Protein AF-A0A7Y5J2C6-F1 (afdb_monomer_lite)

Sequence (93 aa):
MRNKLFQDVLEQVPEHTRFFVGKYTDIIDRIYELMEERGYTEKDLADKSGKAALAISEENGLSLRTIAELEVALGGEIISIPGGGKNMEDGGK

Structure (mmCIF, N/CA/C/O backbone):
data_AF-A0A7Y5J2C6-F1
#
_entry.id   AF-A0A7Y5J2C6-F1
#
loop_
_atom_site.group_PDB
_atom_site.id
_atom_site.type_symbol
_atom_site.label_atom_id
_atom_site.label_alt_id
_atom_site.label_comp_id
_atom_site.label_asym_id
_atom_site.label_entity_id
_atom_site.label_seq_id
_atom_site.pdbx_PDB_ins_code
_atom_site.Cartn_x
_atom_site.Cartn_y
_atom_site.Cartn_z
_atom_site.occupancy
_atom_site.B_iso_or_equiv
_atom_site.auth_seq_id
_atom_site.auth_comp_id
_atom_site.auth_asym_id
_atom_site.auth_atom_id
_atom_site.pdbx_PDB_model_num
ATOM 1 N N . MET A 1 1 ? 0.252 14.752 -29.541 1.00 54.16 1 MET A N 1
ATOM 2 C CA . MET A 1 1 ? 1.268 13.873 -30.164 1.00 54.16 1 MET A CA 1
ATOM 3 C C . MET A 1 1 ? 2.155 13.344 -29.056 1.00 54.16 1 MET A C 1
ATOM 5 O O . MET A 1 1 ? 2.640 14.151 -28.274 1.00 54.16 1 MET A O 1
ATOM 9 N N . ARG A 1 2 ? 2.312 12.024 -28.928 1.00 59.47 2 ARG A N 1
ATOM 10 C CA . ARG A 1 2 ? 3.223 11.454 -27.930 1.00 59.47 2 ARG A CA 1
ATOM 11 C C . ARG A 1 2 ? 4.660 11.703 -28.415 1.00 59.47 2 ARG A C 1
ATOM 13 O O . ARG A 1 2 ? 4.954 11.436 -29.577 1.00 59.47 2 ARG A O 1
ATOM 20 N N . ASN A 1 3 ? 5.502 12.308 -27.579 1.00 84.44 3 ASN A N 1
ATOM 21 C CA . ASN A 1 3 ? 6.889 12.640 -27.920 1.00 84.44 3 ASN A CA 1
ATOM 22 C C . ASN A 1 3 ? 7.662 11.340 -28.227 1.00 84.44 3 ASN A C 1
ATOM 24 O O . ASN A 1 3 ? 7.595 10.414 -27.422 1.00 84.44 3 ASN A O 1
ATOM 28 N N . LYS A 1 4 ? 8.370 11.254 -29.365 1.00 79.00 4 LYS A N 1
ATOM 29 C CA . LYS A 1 4 ? 9.169 10.067 -29.744 1.00 79.00 4 LYS A CA 1
ATOM 30 C C . LYS A 1 4 ? 10.145 9.658 -28.641 1.00 79.00 4 LYS A C 1
ATOM 32 O O . LYS A 1 4 ? 10.182 8.493 -28.280 1.00 79.00 4 LYS A O 1
ATOM 37 N N . LEU A 1 5 ? 10.792 10.641 -28.014 1.00 77.75 5 LEU A N 1
ATOM 38 C CA . LEU A 1 5 ? 11.705 10.415 -26.894 1.00 77.75 5 LEU A CA 1
ATOM 39 C C . LEU A 1 5 ? 11.029 9.677 -25.727 1.00 77.75 5 LEU A C 1
ATOM 41 O O . LEU A 1 5 ? 11.649 8.855 -25.069 1.00 77.75 5 LEU A O 1
ATOM 45 N N . PHE A 1 6 ? 9.747 9.947 -25.478 1.00 77.75 6 PHE A N 1
ATOM 46 C CA . PHE A 1 6 ? 8.998 9.292 -24.407 1.00 77.75 6 PHE A CA 1
ATOM 47 C C . PHE A 1 6 ? 8.672 7.829 -24.742 1.00 77.75 6 PHE A C 1
ATOM 49 O O . PHE A 1 6 ? 8.680 6.984 -23.855 1.00 77.75 6 PHE A O 1
ATOM 56 N N . GLN A 1 7 ? 8.410 7.519 -26.015 1.00 78.50 7 GLN A N 1
ATOM 57 C CA . GLN A 1 7 ? 8.158 6.146 -26.466 1.00 78.50 7 GLN A CA 1
ATOM 58 C C . GLN A 1 7 ? 9.435 5.308 -26.422 1.00 78.50 7 GLN A C 1
ATOM 60 O O . GLN A 1 7 ? 9.415 4.216 -25.864 1.00 78.50 7 GLN A O 1
ATOM 65 N N . ASP A 1 8 ? 10.551 5.862 -26.899 1.00 81.56 8 ASP A N 1
ATOM 66 C CA . ASP A 1 8 ? 11.848 5.181 -26.889 1.00 81.56 8 ASP A CA 1
ATOM 67 C C . ASP A 1 8 ? 12.288 4.836 -25.454 1.00 81.56 8 ASP A C 1
ATOM 69 O O . ASP A 1 8 ? 12.896 3.796 -25.210 1.00 81.56 8 ASP A O 1
ATOM 73 N N . VAL A 1 9 ? 11.957 5.691 -24.478 1.00 78.69 9 VAL A N 1
ATOM 74 C CA . VAL A 1 9 ? 12.214 5.431 -23.053 1.00 78.69 9 VAL A CA 1
ATOM 75 C C . VAL A 1 9 ? 11.306 4.322 -22.511 1.00 78.69 9 VAL A C 1
ATOM 77 O O . VAL A 1 9 ? 11.790 3.449 -21.797 1.00 78.69 9 VAL A O 1
ATOM 80 N N . LEU A 1 10 ? 10.015 4.309 -22.865 1.00 75.06 10 LEU A N 1
ATOM 81 C CA . LEU A 1 10 ? 9.077 3.259 -22.439 1.00 75.06 10 LEU A CA 1
ATOM 82 C C . LEU A 1 10 ? 9.435 1.877 -23.002 1.00 75.06 10 LEU A C 1
ATOM 84 O O . LEU A 1 10 ? 9.296 0.873 -22.298 1.00 75.06 10 LEU A O 1
ATOM 88 N N . GLU A 1 11 ? 9.902 1.822 -24.249 1.00 82.00 11 GLU A N 1
ATOM 89 C CA . GLU A 1 11 ? 10.328 0.583 -24.912 1.00 82.00 11 GLU A CA 1
ATOM 90 C C . GLU A 1 11 ? 11.573 -0.031 -24.255 1.00 82.00 11 GLU A C 1
ATOM 92 O O . GLU A 1 11 ? 11.719 -1.252 -24.228 1.00 82.00 11 GLU A O 1
ATOM 97 N N . GLN A 1 12 ? 12.428 0.798 -23.649 1.00 87.00 12 GLN A N 1
ATOM 98 C CA . GLN A 1 12 ? 13.627 0.363 -22.927 1.00 87.00 12 GLN A CA 1
ATOM 99 C C . GLN A 1 12 ? 13.361 -0.076 -21.481 1.00 87.00 12 GLN A C 1
ATOM 101 O O . GLN A 1 12 ? 14.254 -0.637 -20.844 1.00 87.00 12 GLN A O 1
ATOM 106 N N . VAL A 1 13 ? 12.154 0.145 -20.946 1.00 87.88 13 VAL A N 1
ATOM 107 C CA . VAL A 1 13 ? 11.809 -0.325 -19.598 1.00 87.88 13 VAL A CA 1
ATOM 108 C C . VAL A 1 13 ? 11.857 -1.858 -19.581 1.00 87.88 13 VAL A C 1
ATOM 110 O O . VAL A 1 13 ? 11.204 -2.499 -20.413 1.00 87.88 13 VAL A O 1
ATOM 113 N N . PRO A 1 14 ? 12.589 -2.483 -18.645 1.00 93.88 14 PRO A N 1
ATOM 114 C CA . PRO A 1 14 ? 12.586 -3.931 -18.515 1.00 93.88 14 PRO A CA 1
ATOM 115 C C . PRO A 1 14 ? 11.181 -4.475 -18.241 1.00 93.88 14 PRO A C 1
ATOM 117 O O . PRO A 1 14 ? 10.379 -3.875 -17.525 1.00 93.88 14 PRO A O 1
ATOM 120 N N . GLU A 1 15 ? 10.874 -5.651 -18.781 1.00 91.75 15 GLU A N 1
ATOM 121 C CA . GLU A 1 15 ? 9.544 -6.252 -18.642 1.00 91.75 15 GLU A CA 1
ATOM 122 C C . GLU A 1 15 ? 9.153 -6.487 -17.177 1.00 91.75 15 GLU A C 1
ATOM 124 O O . GLU A 1 15 ? 8.044 -6.141 -16.771 1.00 91.75 15 GLU A O 1
ATOM 129 N N . HIS A 1 16 ? 10.090 -6.969 -16.357 1.00 89.38 16 HIS A N 1
ATOM 130 C CA . HIS A 1 16 ? 9.865 -7.163 -14.924 1.00 89.38 16 HIS A CA 1
ATOM 131 C C . HIS A 1 16 ? 9.511 -5.854 -14.201 1.00 89.38 16 HIS A C 1
ATOM 133 O O . HIS A 1 16 ? 8.722 -5.880 -13.264 1.00 89.38 16 HIS A O 1
ATOM 139 N N . THR A 1 17 ? 10.038 -4.707 -14.648 1.00 90.38 17 THR A N 1
ATOM 140 C CA . THR A 1 17 ? 9.709 -3.396 -14.076 1.00 90.38 17 THR A CA 1
ATOM 141 C C . THR A 1 17 ? 8.260 -3.025 -14.371 1.00 90.38 17 THR A C 1
ATOM 143 O O . THR A 1 17 ? 7.561 -2.556 -13.479 1.00 90.38 17 THR A O 1
ATOM 146 N N . ARG A 1 18 ? 7.767 -3.293 -15.589 1.00 89.19 18 ARG A N 1
ATOM 147 C CA . ARG A 1 18 ? 6.348 -3.078 -15.928 1.00 89.19 18 ARG A CA 1
ATOM 148 C C . ARG A 1 18 ? 5.427 -3.954 -15.080 1.00 89.19 18 ARG A C 1
ATOM 150 O O . ARG A 1 18 ? 4.444 -3.452 -14.542 1.00 89.19 18 ARG A O 1
ATOM 157 N N . PHE A 1 19 ? 5.763 -5.237 -14.932 1.00 92.19 19 PHE A N 1
ATOM 158 C CA . PHE A 1 19 ? 5.002 -6.154 -14.078 1.00 92.19 19 PHE A CA 1
ATOM 159 C C . PHE A 1 19 ? 5.019 -5.731 -12.611 1.00 92.19 19 PHE A C 1
ATOM 161 O O . PHE A 1 19 ? 3.972 -5.751 -11.968 1.00 92.19 19 PHE A O 1
ATOM 168 N N . PHE A 1 20 ? 6.184 -5.329 -12.098 1.00 90.38 20 PHE A N 1
ATOM 169 C CA . PHE A 1 20 ? 6.334 -4.843 -10.733 1.00 90.38 20 PHE A CA 1
ATOM 170 C C . PHE A 1 20 ? 5.451 -3.624 -10.479 1.00 90.38 20 PHE A C 1
ATOM 172 O O . PHE A 1 20 ? 4.666 -3.655 -9.542 1.00 90.38 20 PHE A O 1
ATOM 179 N N . VAL A 1 21 ? 5.520 -2.595 -11.333 1.00 88.44 21 VAL A N 1
ATOM 180 C CA . VAL A 1 21 ? 4.705 -1.379 -11.174 1.00 88.44 21 VAL A CA 1
ATOM 181 C C . VAL A 1 21 ? 3.219 -1.715 -11.199 1.00 88.44 21 VAL A C 1
ATOM 183 O O . VAL A 1 21 ? 2.501 -1.280 -10.310 1.00 88.44 21 VAL A O 1
ATOM 186 N N . GLY A 1 22 ? 2.767 -2.539 -12.152 1.00 90.31 22 GLY A N 1
ATOM 187 C CA . GLY A 1 22 ? 1.362 -2.952 -12.209 1.00 90.31 22 GLY A CA 1
ATOM 188 C C . GLY A 1 22 ? 0.911 -3.663 -10.931 1.00 90.31 22 GLY A C 1
ATOM 189 O O . GLY A 1 22 ? -0.078 -3.275 -10.326 1.00 90.31 22 GLY A O 1
ATOM 190 N N . LYS A 1 23 ? 1.679 -4.657 -10.467 1.00 92.31 23 LYS A N 1
ATOM 191 C CA . LYS A 1 23 ? 1.383 -5.393 -9.226 1.00 92.31 23 LYS A CA 1
ATOM 192 C C . LYS A 1 23 ? 1.432 -4.503 -7.989 1.00 92.31 23 LYS A C 1
ATOM 194 O O . LYS A 1 23 ? 0.625 -4.679 -7.087 1.00 92.31 23 LYS A O 1
ATOM 199 N N . TYR A 1 24 ? 2.378 -3.572 -7.943 1.00 90.94 24 TYR A N 1
ATOM 200 C CA . TYR A 1 24 ? 2.502 -2.624 -6.849 1.00 90.94 24 TYR A CA 1
ATOM 201 C C . TYR A 1 24 ? 1.281 -1.704 -6.787 1.00 90.94 24 TYR A C 1
ATOM 203 O O . TYR A 1 24 ? 0.693 -1.564 -5.722 1.00 90.94 24 TYR A O 1
ATOM 211 N N . THR A 1 25 ? 0.847 -1.151 -7.924 1.00 90.19 25 THR A N 1
ATOM 212 C CA . THR A 1 25 ? -0.380 -0.348 -8.006 1.00 90.19 25 THR A CA 1
ATOM 213 C C . THR A 1 25 ? -1.611 -1.151 -7.583 1.00 90.19 25 THR A C 1
ATOM 215 O O . THR A 1 25 ? -2.342 -0.670 -6.727 1.00 90.19 25 THR A O 1
ATOM 218 N N . ASP A 1 26 ? -1.775 -2.394 -8.062 1.00 94.38 26 ASP A N 1
ATOM 219 C CA . ASP A 1 26 ? -2.884 -3.275 -7.645 1.00 94.38 26 ASP A CA 1
ATOM 220 C C . ASP A 1 26 ? -2.937 -3.444 -6.106 1.00 94.38 26 ASP A C 1
ATOM 222 O O . ASP A 1 26 ? -4.008 -3.440 -5.502 1.00 94.38 26 ASP A O 1
ATOM 226 N N . ILE A 1 27 ? -1.773 -3.592 -5.458 1.00 94.00 27 ILE A N 1
ATOM 227 C CA . ILE A 1 27 ? -1.662 -3.738 -3.996 1.00 94.00 27 ILE A CA 1
ATOM 228 C C . ILE A 1 27 ? -2.067 -2.447 -3.275 1.00 94.00 27 ILE A C 1
ATOM 230 O O . ILE A 1 27 ? -2.776 -2.509 -2.271 1.00 94.00 27 ILE A O 1
ATOM 234 N N . ILE A 1 28 ? -1.616 -1.289 -3.764 1.00 91.50 28 ILE A N 1
ATOM 235 C CA . ILE A 1 28 ? -1.967 0.010 -3.177 1.00 91.50 28 ILE A CA 1
ATOM 236 C C . ILE A 1 28 ? -3.469 0.271 -3.296 1.00 91.50 28 ILE A C 1
ATOM 238 O O . ILE A 1 28 ? -4.098 0.635 -2.302 1.00 91.50 28 ILE A O 1
ATOM 242 N N . ASP A 1 29 ? -4.053 0.021 -4.467 1.00 93.62 29 ASP A N 1
ATOM 243 C CA . ASP A 1 29 ? -5.492 0.178 -4.685 1.00 93.62 29 ASP A CA 1
ATOM 244 C C . ASP A 1 29 ? -6.282 -0.719 -3.722 1.00 93.62 29 ASP A C 1
ATOM 246 O O . ASP A 1 29 ? -7.200 -0.246 -3.051 1.00 93.62 29 ASP A O 1
ATOM 250 N N . ARG A 1 30 ? -5.857 -1.979 -3.534 1.00 95.44 30 ARG A N 1
ATOM 251 C CA . ARG A 1 30 ? -6.506 -2.893 -2.583 1.00 95.44 30 ARG A CA 1
ATOM 252 C C . ARG A 1 30 ? -6.429 -2.414 -1.130 1.00 95.44 30 ARG A C 1
ATOM 254 O O . ARG A 1 30 ? -7.374 -2.612 -0.367 1.00 95.44 30 ARG A O 1
ATOM 261 N N . ILE A 1 31 ? -5.321 -1.794 -0.726 1.00 92.88 31 ILE A N 1
ATOM 262 C CA . ILE A 1 31 ? -5.196 -1.187 0.607 1.00 92.88 31 ILE A CA 1
ATOM 263 C C . ILE A 1 31 ? -6.223 -0.063 0.772 1.00 92.88 31 ILE A C 1
ATOM 265 O O . ILE A 1 31 ? -6.917 -0.029 1.790 1.00 92.88 31 ILE A O 1
ATOM 269 N N . TYR A 1 32 ? -6.352 0.823 -0.219 1.00 92.31 32 TYR A N 1
ATOM 270 C CA . TYR A 1 32 ? -7.324 1.914 -0.173 1.00 92.31 32 TYR A CA 1
ATOM 271 C C . TYR A 1 32 ? -8.769 1.407 -0.172 1.00 92.31 32 TYR A C 1
ATOM 273 O O . TYR A 1 32 ? -9.566 1.890 0.628 1.00 92.31 32 TYR A O 1
ATOM 281 N N . GLU A 1 33 ? -9.094 0.383 -0.964 1.00 95.38 33 GLU A N 1
ATOM 282 C CA . GLU A 1 33 ? -10.407 -0.276 -0.916 1.00 95.38 33 GLU A CA 1
ATOM 283 C C . GLU A 1 33 ? -10.732 -0.787 0.494 1.00 95.38 33 GLU A C 1
ATOM 285 O O . GLU A 1 33 ? -11.797 -0.493 1.035 1.00 95.38 33 GLU A O 1
ATOM 290 N N . LEU A 1 34 ? -9.801 -1.505 1.134 1.00 94.75 34 LEU A N 1
ATOM 291 C CA . LEU A 1 34 ? -9.985 -1.998 2.502 1.00 94.75 34 LEU A CA 1
ATOM 292 C C . LEU A 1 34 ? -10.154 -0.856 3.511 1.00 94.75 34 LEU A C 1
ATOM 294 O O . LEU A 1 34 ? -10.934 -0.976 4.457 1.00 94.75 34 LEU A O 1
ATOM 298 N N . MET A 1 35 ? -9.437 0.255 3.335 1.00 92.81 35 MET A N 1
ATOM 299 C CA . MET A 1 35 ? -9.619 1.440 4.172 1.00 92.81 35 MET A CA 1
ATOM 300 C C . MET A 1 35 ? -11.015 2.042 3.994 1.00 92.81 35 MET A C 1
ATOM 302 O O . MET A 1 35 ? -11.671 2.333 4.996 1.00 92.81 35 MET A O 1
ATOM 306 N N . GLU A 1 36 ? -11.492 2.185 2.756 1.00 94.31 36 GLU A N 1
ATOM 307 C CA . GLU A 1 36 ? -12.834 2.690 2.452 1.00 94.31 36 GLU A CA 1
ATOM 308 C C . GLU A 1 36 ? -13.930 1.776 3.020 1.00 94.31 36 GLU A C 1
ATOM 310 O O . GLU A 1 36 ? -14.827 2.258 3.714 1.00 94.31 36 GLU A O 1
ATOM 315 N N . GLU A 1 37 ? -13.821 0.456 2.825 1.00 94.62 37 GLU A N 1
ATOM 316 C CA . GLU A 1 37 ? -14.743 -0.555 3.372 1.00 94.62 37 GLU A CA 1
ATOM 317 C C . GLU A 1 37 ? -14.855 -0.472 4.906 1.00 94.62 37 GLU A C 1
ATOM 319 O O . GLU A 1 37 ? -15.916 -0.727 5.486 1.00 94.62 37 GLU A O 1
ATOM 324 N N . ARG A 1 38 ? -13.757 -0.111 5.581 1.00 90.81 38 ARG A N 1
ATOM 325 C CA . ARG A 1 38 ? -13.670 0.008 7.045 1.00 90.81 38 ARG A CA 1
ATOM 326 C C . ARG A 1 38 ? -13.946 1.420 7.567 1.00 90.81 38 ARG A C 1
ATOM 328 O O . ARG A 1 38 ? -14.025 1.596 8.784 1.00 90.81 38 ARG A O 1
ATOM 335 N N . GLY A 1 39 ? -14.092 2.409 6.686 1.00 92.50 39 GLY A N 1
ATOM 336 C CA . GLY A 1 39 ? -14.219 3.820 7.053 1.00 92.50 39 GLY A CA 1
ATOM 337 C C . GLY A 1 39 ? -12.971 4.386 7.739 1.00 92.50 39 GLY A C 1
ATOM 338 O O . GLY A 1 39 ? -13.095 5.230 8.625 1.00 92.50 39 GLY A O 1
ATOM 339 N N . TYR A 1 40 ? -11.781 3.891 7.387 1.00 90.25 40 TYR A N 1
ATOM 340 C CA . TYR A 1 40 ? -10.510 4.341 7.953 1.00 90.25 40 TYR A CA 1
ATOM 341 C C . TYR A 1 40 ? -9.912 5.487 7.147 1.00 90.25 40 TYR A C 1
ATOM 343 O O . TYR A 1 40 ? -9.869 5.464 5.920 1.00 90.25 40 TYR A O 1
ATOM 351 N N . THR A 1 41 ? -9.385 6.476 7.858 1.00 87.62 41 THR A N 1
ATOM 352 C CA . THR A 1 41 ? -8.511 7.497 7.282 1.00 87.62 41 THR A CA 1
ATOM 353 C C . THR A 1 41 ? -7.060 7.014 7.257 1.00 87.62 41 THR A C 1
ATOM 355 O O . THR A 1 41 ? -6.685 6.076 7.964 1.00 87.62 41 THR A O 1
ATOM 358 N N . GLU A 1 42 ? -6.196 7.688 6.495 1.00 82.12 42 GLU A N 1
ATOM 359 C CA . GLU A 1 42 ? -4.745 7.425 6.522 1.00 82.12 42 GLU A CA 1
ATOM 360 C C . GLU A 1 42 ? -4.154 7.573 7.930 1.00 82.12 42 GLU A C 1
ATOM 362 O O . GLU A 1 42 ? -3.269 6.814 8.325 1.00 82.12 42 GLU A O 1
ATOM 367 N N . LYS A 1 43 ? -4.694 8.504 8.727 1.00 83.81 43 LYS A N 1
ATOM 368 C CA . LYS A 1 43 ? -4.311 8.664 10.130 1.00 83.81 43 LYS A CA 1
ATOM 369 C C . LYS A 1 43 ? -4.689 7.434 10.955 1.00 83.81 43 LYS A C 1
ATOM 371 O O . LYS A 1 43 ? -3.864 6.954 11.725 1.00 83.81 43 LYS A O 1
ATOM 376 N N . ASP A 1 44 ? -5.895 6.902 10.768 1.00 85.00 44 ASP A N 1
ATOM 377 C CA . ASP A 1 44 ? -6.331 5.695 11.478 1.00 85.00 44 ASP A CA 1
ATOM 378 C C . ASP A 1 44 ? -5.450 4.494 11.120 1.00 85.00 44 ASP A C 1
ATOM 380 O O . ASP A 1 44 ? -5.116 3.688 11.990 1.00 85.00 44 ASP A O 1
ATOM 384 N N . LEU A 1 45 ? -5.029 4.386 9.855 1.00 83.19 45 LEU A N 1
ATOM 385 C CA . LEU A 1 45 ? -4.102 3.343 9.426 1.00 83.19 45 LEU A CA 1
ATOM 386 C C . LEU A 1 45 ? -2.725 3.498 10.087 1.00 83.19 45 LEU A C 1
ATOM 388 O O . LEU A 1 45 ? -2.156 2.504 10.550 1.00 83.19 45 LEU A O 1
ATOM 392 N N . ALA A 1 46 ? -2.202 4.723 10.174 1.00 81.69 46 ALA A N 1
ATOM 393 C CA . ALA A 1 46 ? -0.949 5.012 10.870 1.00 81.69 46 ALA A CA 1
ATOM 394 C C . ALA A 1 46 ? -1.028 4.687 12.368 1.00 81.69 46 ALA A C 1
ATOM 396 O O . ALA A 1 46 ? -0.114 4.066 12.909 1.00 81.69 46 ALA A O 1
ATOM 397 N N . ASP A 1 47 ? -2.145 5.009 13.017 1.00 82.19 47 ASP A N 1
ATOM 398 C CA . ASP A 1 47 ? -2.361 4.715 14.435 1.00 82.19 47 ASP A CA 1
ATOM 399 C C . ASP A 1 47 ? -2.508 3.197 14.693 1.00 82.19 47 ASP A C 1
ATOM 401 O O . ASP A 1 47 ? -2.047 2.692 15.718 1.00 82.19 47 ASP A O 1
ATOM 405 N N . LYS A 1 48 ? -3.101 2.443 13.753 1.00 80.25 48 LYS A N 1
ATOM 406 C CA . LYS A 1 48 ? -3.321 0.984 13.863 1.00 80.25 48 LYS A CA 1
ATOM 407 C C . LYS A 1 48 ? -2.104 0.131 13.511 1.00 80.25 48 LYS A C 1
ATOM 409 O O . LYS A 1 48 ? -1.924 -0.931 14.099 1.00 80.25 48 LYS A O 1
ATOM 414 N N . SER A 1 49 ? -1.308 0.556 12.534 1.00 77.31 49 SER A N 1
ATOM 415 C CA . SER A 1 49 ? -0.222 -0.252 11.954 1.00 77.31 49 SER A CA 1
ATOM 416 C C . SER A 1 49 ? 1.176 0.337 12.202 1.00 77.31 49 SER A C 1
ATOM 418 O O . SER A 1 49 ? 2.197 -0.295 11.915 1.00 77.31 49 SER A O 1
ATOM 420 N N . GLY A 1 50 ? 1.249 1.538 12.784 1.00 76.56 50 GLY A N 1
ATOM 421 C CA . GLY A 1 50 ? 2.486 2.208 13.166 1.00 76.56 50 GLY A CA 1
ATOM 422 C C . GLY A 1 50 ? 3.414 2.427 11.974 1.00 76.56 50 GLY A C 1
ATOM 423 O O . GLY A 1 50 ? 3.131 3.209 11.070 1.00 76.56 50 GLY A O 1
ATOM 424 N N . LYS A 1 51 ? 4.551 1.723 11.976 1.00 68.50 51 LYS A N 1
ATOM 425 C CA . LYS A 1 51 ? 5.563 1.826 10.914 1.00 68.50 51 LYS A CA 1
ATOM 426 C C . LYS A 1 51 ? 5.087 1.260 9.574 1.00 68.50 51 LYS A C 1
ATOM 428 O O . LYS A 1 51 ? 5.617 1.668 8.547 1.00 68.50 51 LYS A O 1
ATOM 433 N N . ALA A 1 52 ? 4.116 0.345 9.568 1.00 66.00 52 ALA A N 1
ATOM 434 C CA . ALA A 1 52 ? 3.666 -0.290 8.334 1.00 66.00 52 ALA A CA 1
ATOM 435 C C . ALA A 1 52 ? 2.879 0.671 7.424 1.00 66.00 52 ALA A C 1
ATOM 437 O O . ALA A 1 52 ? 3.038 0.608 6.210 1.00 66.00 52 ALA A O 1
ATOM 438 N N . ALA A 1 53 ? 2.126 1.623 7.988 1.00 65.94 53 ALA A N 1
ATOM 439 C CA . ALA A 1 53 ? 1.470 2.681 7.213 1.00 65.94 53 ALA A CA 1
ATOM 440 C C . ALA A 1 53 ? 2.466 3.598 6.487 1.00 65.94 53 ALA A C 1
ATOM 442 O O . ALA A 1 53 ? 2.214 4.020 5.363 1.00 65.94 53 ALA A O 1
ATOM 443 N N . LEU A 1 54 ? 3.612 3.894 7.112 1.00 61.28 54 LEU A N 1
ATOM 444 C CA . LEU A 1 54 ? 4.628 4.777 6.527 1.00 61.28 54 LEU A CA 1
ATOM 445 C C . LEU A 1 54 ? 5.259 4.167 5.270 1.00 61.28 54 LEU A C 1
ATOM 447 O O . LEU A 1 54 ? 5.601 4.896 4.343 1.00 61.28 54 LEU A O 1
ATOM 451 N N . ALA A 1 55 ? 5.326 2.838 5.193 1.00 60.41 55 ALA A N 1
ATOM 452 C CA . ALA A 1 55 ? 5.911 2.123 4.064 1.00 60.41 55 ALA A CA 1
ATOM 453 C C . ALA A 1 55 ? 5.121 2.279 2.750 1.00 60.41 55 ALA A C 1
ATOM 455 O O . ALA A 1 55 ? 5.700 2.113 1.682 1.00 60.41 55 ALA A O 1
ATOM 456 N N . ILE A 1 56 ? 3.833 2.645 2.805 1.00 64.31 56 ILE A N 1
ATOM 457 C CA . ILE A 1 56 ? 3.040 2.984 1.606 1.00 64.31 56 ILE A CA 1
ATOM 458 C C . ILE A 1 56 ? 3.610 4.235 0.917 1.00 64.31 56 ILE A C 1
ATOM 460 O O . ILE A 1 56 ? 3.555 4.360 -0.305 1.00 64.31 56 ILE A O 1
ATOM 464 N N . SER A 1 57 ? 4.194 5.144 1.703 1.00 61.56 57 SER A N 1
ATOM 465 C CA . SER A 1 57 ? 4.763 6.412 1.238 1.00 61.56 57 SER A CA 1
ATOM 466 C C . SER A 1 57 ? 6.271 6.363 0.953 1.00 61.56 57 SER A C 1
ATOM 468 O O . SER A 1 57 ? 6.823 7.334 0.436 1.00 61.56 57 SER A O 1
ATOM 470 N N . GLU A 1 58 ? 6.952 5.263 1.292 1.00 64.19 58 GLU A N 1
ATOM 471 C CA . GLU A 1 58 ? 8.403 5.135 1.131 1.00 64.19 58 GLU A CA 1
ATOM 472 C C . GLU A 1 58 ? 8.792 4.643 -0.274 1.00 64.19 58 GLU A C 1
ATOM 474 O O . GLU A 1 58 ? 8.216 3.698 -0.810 1.00 64.19 58 GLU A O 1
ATOM 479 N N . GLU A 1 59 ? 9.852 5.227 -0.847 1.00 58.59 59 GLU A N 1
ATOM 480 C CA . GLU A 1 59 ? 10.396 4.854 -2.168 1.00 58.59 59 GLU A CA 1
ATOM 481 C C . GLU A 1 59 ? 10.848 3.385 -2.272 1.00 58.59 59 GLU A C 1
ATOM 483 O O . GLU A 1 59 ? 10.954 2.851 -3.375 1.00 58.59 59 GLU A O 1
ATOM 488 N N . ASN A 1 60 ? 11.112 2.718 -1.142 1.00 63.47 60 ASN A N 1
ATOM 489 C CA . ASN A 1 60 ? 11.604 1.336 -1.112 1.00 63.47 60 ASN A CA 1
ATOM 490 C C . ASN A 1 60 ? 10.502 0.279 -1.328 1.00 63.47 60 ASN A C 1
ATOM 492 O O . ASN A 1 60 ? 10.820 -0.902 -1.492 1.00 63.47 60 ASN A O 1
ATOM 496 N N . GLY A 1 61 ? 9.229 0.686 -1.353 1.00 74.06 61 GLY A N 1
ATOM 497 C CA . GLY A 1 61 ? 8.086 -0.199 -1.553 1.00 74.06 61 GLY A CA 1
ATOM 498 C C . GLY A 1 61 ? 7.717 -1.052 -0.332 1.00 74.06 61 GLY A C 1
ATOM 499 O O . GLY A 1 61 ? 8.349 -1.022 0.723 1.00 74.06 61 GLY A O 1
ATOM 500 N N . LEU A 1 62 ? 6.656 -1.842 -0.487 1.00 86.25 62 LEU A N 1
ATOM 501 C CA . LEU A 1 62 ? 6.082 -2.686 0.556 1.00 86.25 62 LEU A CA 1
ATOM 502 C C . LEU A 1 62 ? 6.762 -4.058 0.585 1.00 86.25 62 LEU A C 1
ATOM 504 O O . LEU A 1 62 ? 6.814 -4.768 -0.420 1.00 86.25 62 LEU A O 1
ATOM 508 N N . SER A 1 63 ? 7.238 -4.471 1.760 1.00 88.88 63 SER A N 1
ATOM 509 C CA . SER A 1 63 ? 7.679 -5.853 1.978 1.00 88.88 63 SER A CA 1
ATOM 510 C C . SER A 1 63 ? 6.484 -6.771 2.252 1.00 88.88 63 SER A C 1
ATOM 512 O O . SER A 1 63 ? 5.470 -6.322 2.782 1.00 88.88 63 SER A O 1
ATOM 514 N N . LEU A 1 64 ? 6.615 -8.080 2.002 1.00 90.81 64 LEU A N 1
ATOM 515 C CA . LEU A 1 64 ? 5.565 -9.050 2.358 1.00 90.81 64 LEU A CA 1
ATOM 516 C C . LEU A 1 64 ? 5.205 -9.001 3.855 1.00 90.81 64 LEU A C 1
ATOM 518 O O . LEU A 1 64 ? 4.046 -9.157 4.221 1.00 90.81 64 LEU A O 1
ATOM 522 N N . ARG A 1 65 ? 6.192 -8.736 4.722 1.00 89.56 65 ARG A N 1
ATOM 523 C CA . ARG A 1 65 ? 5.961 -8.555 6.160 1.00 89.56 65 ARG A CA 1
ATOM 524 C C . ARG A 1 65 ? 5.072 -7.344 6.439 1.00 89.56 65 ARG A C 1
ATOM 526 O O . ARG A 1 65 ? 4.130 -7.455 7.210 1.00 89.56 65 ARG A O 1
ATOM 533 N N . THR A 1 66 ? 5.371 -6.213 5.806 1.00 89.19 66 THR A N 1
ATOM 534 C CA . THR A 1 66 ? 4.581 -4.981 5.922 1.00 89.19 66 THR A CA 1
ATOM 535 C C . THR A 1 66 ? 3.151 -5.201 5.438 1.00 89.19 66 THR A C 1
ATOM 537 O O . THR A 1 66 ? 2.214 -4.751 6.086 1.00 89.19 66 THR A O 1
ATOM 540 N N . ILE A 1 67 ? 2.977 -5.929 4.331 1.00 92.12 67 ILE A N 1
ATOM 541 C CA . ILE A 1 67 ? 1.654 -6.272 3.800 1.00 92.12 67 ILE A CA 1
ATOM 542 C C . ILE A 1 67 ? 0.873 -7.103 4.823 1.00 92.12 67 ILE A C 1
ATOM 544 O O . ILE A 1 67 ? -0.240 -6.728 5.159 1.00 92.12 67 ILE A O 1
ATOM 548 N N . ALA A 1 68 ? 1.473 -8.142 5.410 1.00 92.25 68 ALA A N 1
ATOM 549 C CA . ALA A 1 68 ? 0.811 -8.939 6.446 1.00 92.25 68 ALA A CA 1
ATOM 550 C C . ALA A 1 68 ? 0.436 -8.114 7.697 1.00 92.25 68 ALA A C 1
ATOM 552 O O . ALA A 1 68 ? -0.627 -8.306 8.285 1.00 92.25 68 ALA A O 1
ATOM 553 N N . GLU A 1 69 ? 1.286 -7.168 8.110 1.00 90.56 69 GLU A N 1
ATOM 554 C CA . GLU A 1 69 ? 0.981 -6.240 9.210 1.00 90.56 69 GLU A CA 1
ATOM 555 C C . GLU A 1 69 ? -0.224 -5.336 8.87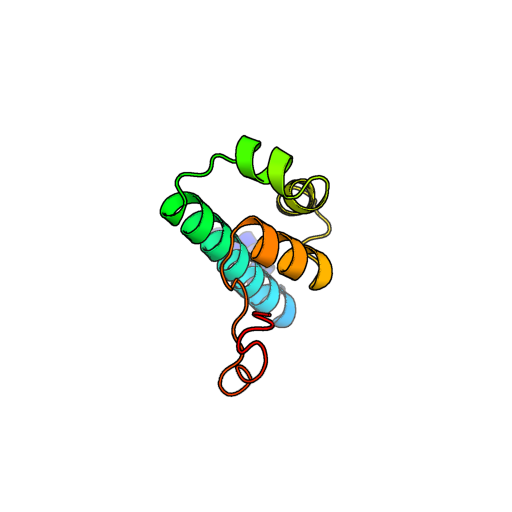0 1.00 90.56 69 GLU A C 1
ATOM 557 O O . GLU A 1 69 ? -1.082 -5.103 9.726 1.00 90.56 69 GLU A O 1
ATOM 562 N N . LEU A 1 70 ? -0.333 -4.881 7.616 1.00 92.12 70 LEU A N 1
ATOM 563 C CA . LEU A 1 70 ? -1.485 -4.124 7.118 1.00 92.12 70 LEU A CA 1
ATOM 56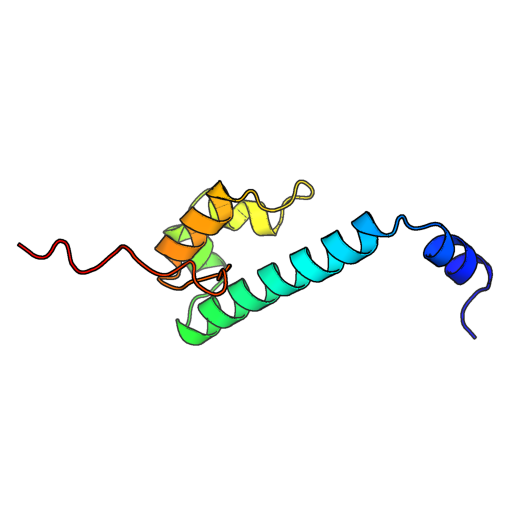4 C C . LEU A 1 70 ? -2.755 -4.983 7.047 1.00 92.12 70 LEU A C 1
ATOM 566 O O . LEU A 1 70 ? -3.810 -4.509 7.458 1.00 92.12 70 LEU A O 1
ATOM 570 N N . GLU A 1 71 ? -2.668 -6.239 6.603 1.00 92.94 71 GLU A N 1
ATOM 571 C CA . GLU A 1 71 ? -3.811 -7.167 6.558 1.00 92.94 71 GLU A CA 1
ATOM 572 C C . GLU A 1 71 ? -4.425 -7.376 7.948 1.00 92.94 71 GLU A C 1
ATOM 574 O O . GLU A 1 71 ? -5.646 -7.336 8.110 1.00 92.94 71 GLU A O 1
ATOM 579 N N . VAL A 1 72 ? -3.583 -7.516 8.979 1.00 92.25 72 VAL A N 1
ATOM 580 C CA . VAL A 1 72 ? -4.029 -7.600 10.379 1.00 92.25 72 VAL A CA 1
ATOM 581 C C . VAL A 1 72 ? -4.664 -6.285 10.839 1.00 92.25 72 VAL A C 1
ATOM 583 O O . VAL A 1 72 ? -5.722 -6.304 11.468 1.00 92.25 72 VAL A O 1
ATOM 586 N N . ALA A 1 73 ? -4.053 -5.139 10.523 1.00 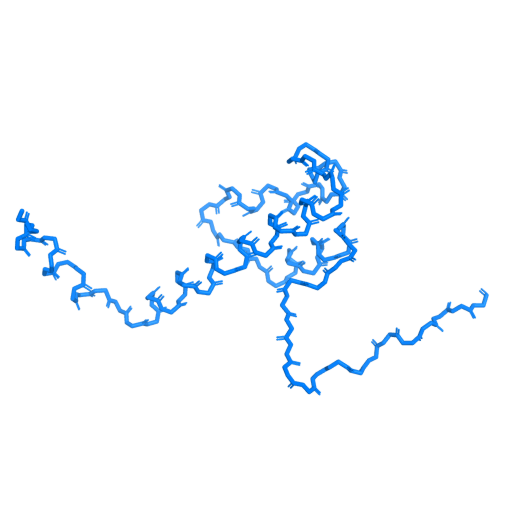90.19 73 ALA A N 1
ATOM 587 C CA . ALA A 1 73 ? -4.552 -3.825 10.937 1.00 90.19 73 ALA A CA 1
ATOM 588 C C . ALA A 1 73 ? -5.888 -3.441 10.267 1.00 90.19 73 ALA A C 1
ATOM 590 O O . ALA A 1 73 ? -6.744 -2.815 10.900 1.00 90.19 73 ALA A O 1
ATOM 591 N N . LEU A 1 74 ? -6.063 -3.820 9.000 1.00 91.19 74 LEU A N 1
ATOM 592 C CA . LEU A 1 74 ? -7.260 -3.582 8.187 1.00 91.19 74 LEU A CA 1
ATOM 593 C C . LEU A 1 74 ? -8.315 -4.687 8.357 1.00 91.19 74 LEU A C 1
ATOM 595 O O . LEU A 1 74 ? -9.485 -4.500 8.007 1.00 91.19 74 LEU A O 1
ATOM 599 N N . GLY A 1 75 ? -7.921 -5.834 8.916 1.00 91.00 75 GLY A N 1
ATOM 600 C CA . GLY A 1 75 ? -8.771 -7.008 9.084 1.00 91.00 75 GLY A CA 1
ATOM 601 C C . GLY A 1 75 ? -9.231 -7.588 7.747 1.00 91.00 75 GLY A C 1
ATOM 602 O O . GLY A 1 75 ? -10.396 -7.962 7.621 1.00 91.00 75 GLY A O 1
ATOM 603 N N . GLY A 1 76 ? -8.370 -7.596 6.731 1.00 92.56 76 GLY A N 1
ATOM 604 C CA . GLY A 1 76 ? -8.715 -8.034 5.380 1.00 92.56 76 GLY A CA 1
ATOM 605 C C . GLY A 1 76 ? -7.488 -8.458 4.585 1.00 92.56 76 GLY A C 1
ATOM 606 O O . GLY A 1 76 ? -6.393 -7.967 4.833 1.00 92.56 76 GLY A O 1
ATOM 607 N N . GLU A 1 77 ? -7.678 -9.378 3.643 1.00 94.44 77 GLU A N 1
ATOM 608 C CA . GLU A 1 77 ? -6.610 -9.878 2.771 1.00 94.44 77 GLU A CA 1
ATOM 609 C C . GLU A 1 77 ? -6.297 -8.851 1.663 1.00 94.44 77 GLU A C 1
ATOM 611 O O . GLU A 1 77 ? -7.202 -8.353 0.978 1.00 94.44 77 GLU A O 1
ATOM 616 N N . ILE A 1 78 ? -5.009 -8.538 1.501 1.00 94.56 78 ILE A N 1
ATOM 617 C CA . ILE A 1 78 ? -4.448 -7.679 0.451 1.00 94.56 78 ILE A CA 1
ATOM 618 C C . ILE A 1 78 ? -3.913 -8.555 -0.687 1.00 94.56 78 ILE A C 1
ATOM 620 O O . ILE A 1 78 ? -4.162 -8.257 -1.854 1.00 94.56 78 ILE A O 1
ATOM 624 N N . ILE A 1 79 ? -3.200 -9.645 -0.371 1.00 93.12 79 ILE A N 1
ATOM 625 C CA . ILE A 1 79 ? -2.689 -10.595 -1.372 1.00 93.12 79 ILE A CA 1
ATOM 626 C C . ILE A 1 79 ? -3.331 -11.960 -1.158 1.00 93.12 79 ILE A C 1
ATOM 628 O O . ILE A 1 79 ? -3.050 -12.633 -0.174 1.00 93.12 79 ILE A O 1
ATOM 632 N N . SER A 1 80 ? -4.095 -12.419 -2.151 1.00 90.81 80 SER A N 1
ATOM 633 C CA . SER A 1 80 ? -4.683 -13.760 -2.154 1.00 90.81 80 SER A C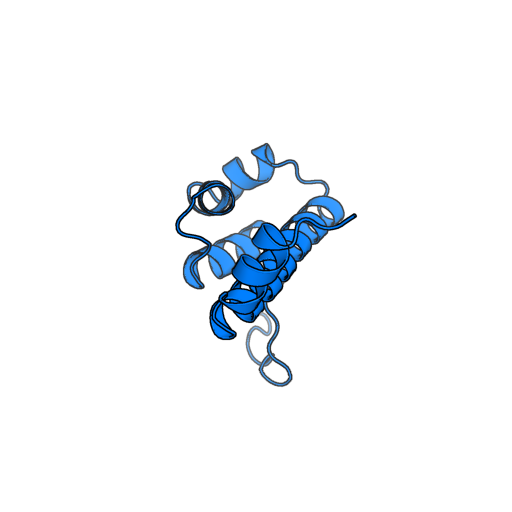A 1
ATOM 634 C C . SER A 1 80 ? -3.988 -14.680 -3.155 1.00 90.81 80 SER A C 1
ATOM 636 O O . SER A 1 80 ? -3.733 -14.299 -4.302 1.00 90.81 80 SER A O 1
ATOM 638 N N . ILE A 1 81 ? -3.701 -15.917 -2.743 1.00 88.56 81 ILE A N 1
ATOM 639 C CA . ILE A 1 81 ? -3.147 -16.957 -3.619 1.00 88.56 81 ILE A CA 1
ATOM 640 C C . ILE A 1 81 ? -4.242 -17.978 -3.939 1.00 88.56 81 ILE A C 1
ATOM 642 O O . ILE A 1 81 ? -4.726 -18.661 -3.027 1.00 88.56 81 ILE A O 1
ATOM 646 N N . PRO A 1 82 ? -4.608 -18.163 -5.222 1.00 87.62 82 PRO A N 1
ATOM 647 C CA . PRO A 1 82 ? -5.584 -19.173 -5.610 1.00 87.62 82 PRO A CA 1
ATOM 648 C C . PRO A 1 82 ? -5.193 -20.564 -5.086 1.00 87.62 82 PRO A C 1
ATOM 650 O O . PRO A 1 82 ? -4.124 -21.083 -5.400 1.00 87.62 82 PRO A O 1
ATOM 653 N N . GLY A 1 83 ? -6.061 -21.168 -4.270 1.00 80.81 83 GLY A N 1
ATOM 654 C CA . GLY A 1 83 ? -5.844 -22.493 -3.674 1.00 80.81 83 GLY A CA 1
ATOM 655 C C . GLY A 1 83 ? -4.975 -22.532 -2.405 1.00 80.81 83 GLY A C 1
ATOM 656 O O . GLY A 1 83 ? -4.791 -23.616 -1.856 1.00 80.81 83 GLY A O 1
ATOM 657 N N . GLY A 1 84 ? -4.472 -21.390 -1.920 1.00 63.19 84 GLY A N 1
ATOM 658 C CA . GLY A 1 84 ? -3.615 -21.287 -0.726 1.00 63.19 84 GLY A CA 1
ATOM 659 C C . GLY A 1 84 ? -4.345 -21.007 0.595 1.00 63.19 84 GLY A C 1
ATOM 660 O O . GLY A 1 84 ? -3.732 -21.080 1.656 1.00 63.19 84 GLY A O 1
ATOM 661 N N . GLY A 1 85 ? -5.650 -20.729 0.560 1.00 54.69 85 GLY A N 1
ATOM 662 C CA . GLY A 1 85 ? -6.459 -20.395 1.737 1.00 54.69 85 GLY A CA 1
ATOM 663 C C . GLY A 1 85 ? -6.963 -21.617 2.508 1.00 54.69 85 GLY A C 1
ATOM 664 O O . GLY A 1 85 ? -8.158 -21.902 2.517 1.00 54.69 85 GLY A O 1
ATOM 665 N N . LYS A 1 86 ? -6.072 -22.363 3.160 1.00 55.47 86 LYS A N 1
ATOM 666 C CA . LYS A 1 86 ? -6.446 -23.231 4.285 1.00 55.47 86 LYS A CA 1
ATOM 667 C C . LYS A 1 86 ? -5.441 -22.992 5.391 1.00 55.47 86 LYS A C 1
ATOM 669 O O . LYS A 1 86 ? -4.303 -23.414 5.233 1.00 55.47 86 LYS A O 1
ATOM 674 N N . ASN A 1 87 ? -5.867 -22.292 6.442 1.00 58.00 87 ASN A N 1
ATOM 675 C CA . ASN A 1 87 ? -5.444 -22.417 7.846 1.00 58.00 87 ASN A CA 1
ATOM 676 C C . ASN A 1 87 ? -5.567 -21.060 8.548 1.00 58.00 87 ASN A C 1
ATOM 678 O O . ASN A 1 87 ? -4.594 -20.325 8.650 1.00 58.00 87 ASN A O 1
ATOM 682 N N . MET A 1 88 ? -6.766 -20.768 9.042 1.00 54.12 88 MET A N 1
ATOM 683 C CA . MET A 1 88 ? -7.026 -20.067 10.306 1.00 54.12 88 MET A CA 1
ATOM 684 C C . MET A 1 88 ? -8.519 -20.272 10.606 1.00 54.12 88 MET A C 1
ATOM 686 O O . MET A 1 88 ? -9.316 -19.344 10.601 1.00 54.12 88 MET A O 1
ATOM 690 N N . GLU A 1 89 ? -8.922 -21.537 10.783 1.00 50.31 89 GLU A N 1
ATOM 691 C CA . GLU A 1 89 ? -10.153 -21.828 11.521 1.00 50.31 89 GLU A CA 1
ATOM 692 C C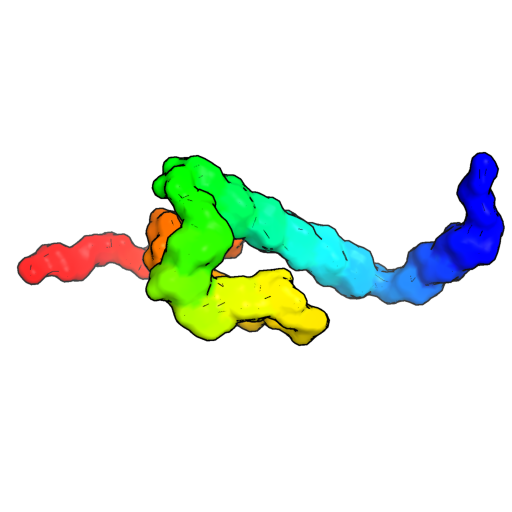 . GLU A 1 89 ? -9.862 -21.568 13.004 1.00 50.31 89 GLU A C 1
ATOM 694 O O . GLU A 1 89 ? -8.961 -22.174 13.583 1.00 50.31 89 GLU A O 1
ATOM 699 N N . ASP A 1 90 ? -10.588 -20.593 13.548 1.00 52.28 90 ASP A N 1
ATOM 700 C CA . ASP A 1 90 ? -10.869 -20.314 14.956 1.00 52.28 90 ASP A CA 1
ATOM 701 C C . ASP A 1 90 ? -10.031 -21.061 16.006 1.00 52.28 90 ASP A C 1
ATOM 703 O O . ASP A 1 90 ? -10.359 -22.155 16.470 1.00 52.28 90 ASP A O 1
ATOM 707 N N . GLY A 1 91 ? -9.025 -20.363 16.531 1.00 42.91 91 GLY A N 1
ATOM 708 C CA . GLY A 1 91 ? -8.491 -20.604 17.872 1.00 42.91 91 GLY A CA 1
ATOM 709 C C . GLY A 1 91 ? -9.396 -20.023 18.963 1.00 42.91 91 GLY A C 1
ATOM 710 O O . GLY A 1 91 ? -8.900 -19.359 19.869 1.00 42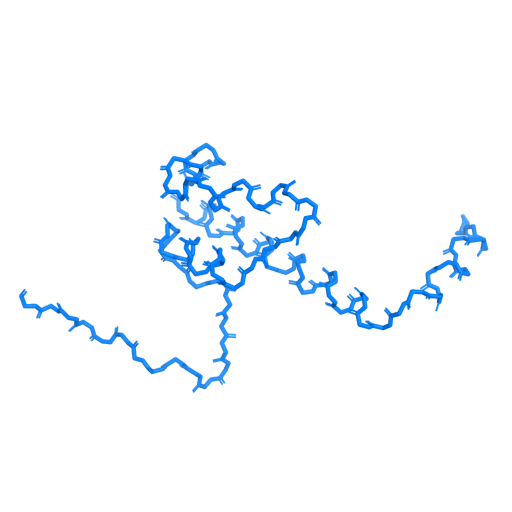.91 91 GLY A O 1
ATOM 711 N N . GLY A 1 92 ? -10.711 -20.229 18.860 1.00 45.38 92 GLY A N 1
ATOM 712 C CA . GLY A 1 92 ? -11.675 -19.910 19.907 1.00 45.38 92 GLY A CA 1
ATOM 713 C C . GLY A 1 92 ? -11.683 -20.999 20.978 1.00 45.38 92 GLY A C 1
ATOM 714 O O . GLY A 1 92 ? -12.293 -22.055 20.801 1.00 45.38 92 GLY A O 1
ATOM 715 N N . LYS A 1 93 ? -11.015 -20.734 22.100 1.00 36.12 93 LYS A N 1
ATOM 716 C CA . LYS A 1 93 ? -11.352 -21.298 23.411 1.00 36.12 93 LYS A CA 1
ATOM 717 C C . LYS A 1 93 ? -11.391 -20.181 24.435 1.00 36.12 93 LYS A C 1
ATOM 719 O O . LYS A 1 93 ? -10.451 -19.359 24.420 1.00 36.12 93 LYS A O 1
#

Radius of gyration: 17.29 Å; chains: 1; bounding box: 28×37×54 Å

Secondary structure (DSSP, 8-state):
---HHHHHHHHTS-HHHHHHHHHHHHHHHHHHHHHHHHT--HHHHHHHHTHHHHTTSSTT---HHHHHHHHHHHTS-SS--TT----------

pLDDT: mean 80.91, std 14.58, range [36.12, 95.44]

Foldseek 3Di:
DPDPVVVVVVVPDDPVNVVVVVVLVLLLVLLVVLCVVVVHDLVLLCVQQPVLSCQNVDPVHHDPVSQVSSCVSSVHHSDDDVPPPDDDDDPDD